Protein AF-A0A7K2ZJ86-F1 (afdb_monomer_lite)

Structure (mmCIF, N/CA/C/O backbone):
data_AF-A0A7K2ZJ86-F1
#
_entry.id   AF-A0A7K2ZJ86-F1
#
loop_
_atom_site.group_PDB
_atom_site.id
_atom_site.type_symbol
_atom_site.label_atom_id
_atom_site.label_alt_id
_atom_site.label_comp_id
_atom_site.label_asym_id
_atom_site.label_entity_id
_atom_site.label_seq_id
_atom_site.pdbx_PDB_ins_code
_atom_site.Cartn_x
_atom_site.Cartn_y
_atom_site.Cartn_z
_atom_site.occupancy
_atom_site.B_iso_or_equiv
_atom_site.auth_seq_id
_atom_site.auth_comp_id
_atom_site.auth_asym_id
_atom_site.auth_atom_id
_atom_site.pdbx_PDB_model_num
ATOM 1 N N . HIS A 1 1 ? -2.355 -12.022 11.497 1.00 86.50 1 HIS A N 1
ATOM 2 C CA . HIS A 1 1 ? -2.189 -12.034 12.968 1.00 86.50 1 HIS A CA 1
ATOM 3 C C . HIS A 1 1 ? -3.208 -11.087 13.605 1.00 86.50 1 HIS A C 1
ATOM 5 O O . HIS A 1 1 ? -3.376 -9.991 13.075 1.00 86.50 1 HIS A O 1
ATOM 11 N N . PRO A 1 2 ? -3.905 -11.462 14.695 1.00 89.25 2 PRO A N 1
ATOM 12 C CA . PRO A 1 2 ? -4.998 -10.666 15.268 1.00 89.25 2 PRO A CA 1
ATOM 13 C C . PRO A 1 2 ? -4.584 -9.248 15.687 1.00 89.25 2 PRO A C 1
ATOM 15 O O . PRO A 1 2 ? -5.350 -8.315 15.452 1.00 89.25 2 PRO A O 1
ATOM 18 N N . LEU A 1 3 ? -3.360 -9.066 16.196 1.00 93.75 3 LEU A N 1
ATOM 19 C CA . LEU A 1 3 ? -2.850 -7.763 16.655 1.00 93.75 3 LEU A CA 1
ATOM 20 C C . LEU A 1 3 ? -2.424 -6.797 15.532 1.00 93.75 3 LEU A C 1
ATOM 22 O O . LEU A 1 3 ? -2.152 -5.633 15.803 1.00 93.75 3 LEU A O 1
ATOM 26 N N . VAL A 1 4 ? -2.360 -7.238 14.271 1.00 94.94 4 VAL A N 1
ATOM 27 C CA . VAL A 1 4 ? -1.960 -6.357 13.157 1.00 94.94 4 VAL A CA 1
ATOM 28 C C . VAL A 1 4 ? -3.139 -5.472 12.775 1.00 94.94 4 VAL A C 1
ATOM 30 O O . VAL A 1 4 ? -4.115 -5.964 12.222 1.00 94.94 4 VAL A O 1
ATOM 33 N N . ARG A 1 5 ? -3.083 -4.173 13.072 1.00 93.06 5 ARG A N 1
ATOM 34 C CA . ARG A 1 5 ? -4.171 -3.228 12.756 1.00 93.06 5 ARG A CA 1
ATOM 35 C C . ARG A 1 5 ? -4.076 -2.662 11.339 1.00 93.06 5 ARG A C 1
ATOM 37 O O . ARG A 1 5 ? -5.103 -2.531 10.676 1.00 93.06 5 ARG A O 1
ATOM 44 N N . GLY A 1 6 ? -2.855 -2.441 10.857 1.00 96.88 6 GLY A N 1
ATOM 45 C CA . GLY A 1 6 ? -2.601 -1.981 9.501 1.00 96.88 6 GLY A CA 1
ATOM 46 C C . GLY A 1 6 ? -1.300 -2.522 8.911 1.00 96.88 6 GLY A C 1
ATOM 47 O O . GLY A 1 6 ? -0.461 -3.074 9.622 1.00 96.88 6 GLY A O 1
ATOM 48 N N . VAL A 1 7 ? -1.161 -2.379 7.595 1.00 98.06 7 VAL A N 1
ATOM 49 C CA . VAL A 1 7 ? -0.024 -2.830 6.789 1.00 98.06 7 VAL A CA 1
ATOM 50 C C . VAL A 1 7 ? 0.386 -1.703 5.849 1.00 98.06 7 VAL A C 1
ATOM 52 O O . VAL A 1 7 ? -0.451 -1.161 5.129 1.00 98.06 7 VAL A O 1
ATOM 55 N N . VAL A 1 8 ? 1.684 -1.402 5.813 1.00 98.62 8 VAL A N 1
ATOM 56 C CA . VAL A 1 8 ? 2.297 -0.588 4.757 1.00 98.62 8 VAL A CA 1
ATOM 57 C C . VAL A 1 8 ? 3.245 -1.481 3.966 1.00 98.62 8 VAL A C 1
ATOM 59 O O . VAL A 1 8 ? 4.241 -1.951 4.510 1.00 98.62 8 VAL A O 1
ATOM 62 N N . GLY A 1 9 ? 2.920 -1.750 2.702 1.00 98.25 9 GLY A N 1
ATOM 63 C CA . GLY A 1 9 ? 3.754 -2.559 1.807 1.00 98.25 9 GLY A CA 1
ATOM 64 C C . GLY A 1 9 ? 4.449 -1.688 0.768 1.00 98.25 9 GLY A C 1
ATOM 65 O O . GLY A 1 9 ? 3.802 -0.841 0.157 1.00 98.25 9 GLY A O 1
ATOM 66 N N . LEU A 1 10 ? 5.751 -1.884 0.554 1.00 98.50 10 LEU A N 1
ATOM 67 C CA . LEU A 1 10 ? 6.550 -1.096 -0.389 1.00 98.50 10 LEU A CA 1
ATOM 68 C C . LEU A 1 10 ? 7.019 -1.984 -1.539 1.00 98.50 10 LEU A C 1
ATOM 70 O O . LEU A 1 10 ? 7.649 -3.009 -1.295 1.00 98.50 10 LEU A O 1
ATOM 74 N N . ALA A 1 11 ? 6.676 -1.595 -2.768 1.00 97.88 11 ALA A N 1
ATOM 75 C CA . ALA A 1 11 ? 6.946 -2.342 -3.998 1.00 97.88 11 ALA A CA 1
ATOM 76 C C . ALA A 1 11 ? 6.661 -3.861 -3.888 1.00 97.88 11 ALA A C 1
ATOM 78 O O . ALA A 1 11 ? 7.484 -4.672 -4.332 1.00 97.88 11 ALA A O 1
ATOM 79 N N . PRO A 1 12 ? 5.529 -4.278 -3.275 1.00 97.88 12 PRO A N 1
ATOM 80 C CA . PRO A 1 12 ? 5.313 -5.676 -2.941 1.00 97.88 12 PRO A CA 1
ATOM 81 C C . PRO A 1 12 ? 5.233 -6.540 -4.201 1.00 97.88 12 PRO A C 1
ATOM 83 O O . PRO A 1 12 ? 4.743 -6.122 -5.251 1.00 97.88 12 PRO A O 1
ATOM 86 N N . TRP A 1 13 ? 5.686 -7.782 -4.083 1.00 97.69 13 TRP A N 1
ATOM 87 C CA . TRP A 1 13 ? 5.376 -8.802 -5.071 1.00 97.69 13 TRP A CA 1
ATOM 88 C C . TRP A 1 13 ? 3.972 -9.338 -4.783 1.00 97.69 13 TRP A C 1
ATOM 90 O O . TRP A 1 13 ? 3.709 -9.833 -3.690 1.00 97.69 13 TRP A O 1
ATOM 100 N N . CYS A 1 14 ? 3.055 -9.183 -5.738 1.00 96.75 14 CYS A N 1
ATOM 101 C CA . CYS A 1 14 ? 1.644 -9.543 -5.573 1.00 96.75 14 CYS A CA 1
ATOM 102 C C . CYS A 1 14 ? 1.170 -10.488 -6.687 1.00 96.75 14 CYS A C 1
ATOM 104 O O . CYS A 1 14 ? 0.425 -10.053 -7.567 1.00 96.75 14 CYS A O 1
ATOM 106 N N . PRO A 1 15 ? 1.600 -11.759 -6.700 1.00 93.19 15 PRO A N 1
ATOM 107 C CA . PRO A 1 15 ? 1.120 -12.743 -7.662 1.00 93.19 15 PRO A CA 1
ATOM 108 C C . PRO A 1 15 ? -0.416 -12.785 -7.779 1.00 93.19 15 PRO A C 1
ATOM 110 O O . PRO A 1 15 ? -1.136 -12.645 -6.779 1.00 93.19 15 PRO A O 1
ATOM 113 N N . PRO A 1 16 ? -0.962 -12.989 -8.992 1.00 91.69 16 PRO A N 1
ATOM 114 C CA . PRO A 1 16 ? -2.380 -13.278 -9.158 1.00 91.69 16 PRO A CA 1
ATOM 115 C C . PRO A 1 16 ? -2.785 -14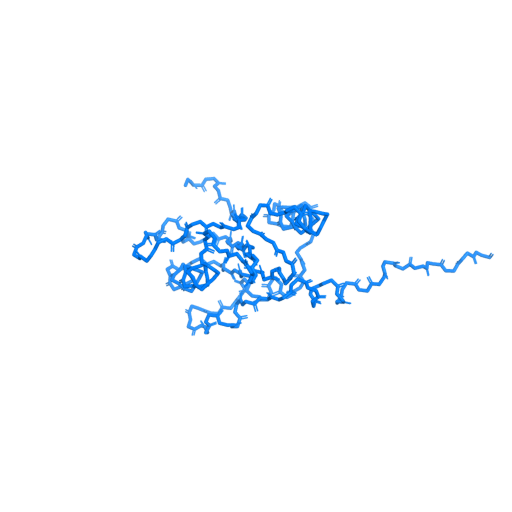.515 -8.349 1.00 91.69 16 PRO A C 1
ATOM 117 O O . PRO A 1 16 ? -2.076 -15.514 -8.337 1.00 91.69 16 PRO A O 1
ATOM 120 N N . GLY A 1 17 ? -3.946 -14.460 -7.695 1.00 90.62 17 GLY A N 1
ATOM 121 C CA . GLY A 1 17 ? -4.483 -15.588 -6.925 1.00 90.62 17 GLY A CA 1
ATOM 122 C C . GLY A 1 17 ? -4.043 -15.655 -5.462 1.00 90.62 17 GLY A C 1
ATOM 123 O O . GLY A 1 17 ? -4.734 -16.310 -4.685 1.00 90.62 17 GLY A O 1
ATOM 124 N N . ASP A 1 18 ? -3.001 -14.920 -5.052 1.00 93.88 18 ASP A N 1
ATOM 125 C CA . ASP A 1 18 ? -2.570 -14.899 -3.649 1.00 93.88 18 ASP A CA 1
ATOM 126 C C . ASP A 1 18 ? -3.731 -14.537 -2.713 1.00 93.88 18 ASP A C 1
ATOM 128 O O . ASP A 1 18 ? -4.488 -13.597 -3.013 1.00 93.88 18 ASP A O 1
ATOM 132 N N . PRO A 1 19 ? -3.897 -15.252 -1.585 1.00 96.12 19 PRO A N 1
ATOM 133 C CA . PRO A 1 19 ? -5.012 -15.031 -0.682 1.00 96.12 19 PRO A CA 1
ATOM 134 C C . PRO A 1 19 ? -4.963 -13.614 -0.112 1.00 96.12 19 PRO A C 1
ATOM 136 O O . PRO A 1 19 ? -3.899 -13.045 0.123 1.00 96.12 19 PRO A O 1
ATOM 139 N N . VAL A 1 20 ? -6.141 -13.034 0.106 1.00 97.56 20 VAL A N 1
ATOM 140 C CA . VAL A 1 20 ? -6.300 -11.684 0.679 1.00 97.56 20 VAL A CA 1
ATOM 141 C C . VAL A 1 20 ? -7.252 -11.659 1.870 1.00 97.56 20 VAL A C 1
ATOM 143 O O . VAL A 1 20 ? -7.385 -10.631 2.527 1.00 97.56 20 VAL A O 1
ATOM 146 N N . THR A 1 21 ? -7.916 -12.774 2.174 1.00 96.56 21 THR A N 1
ATOM 147 C CA . THR A 1 21 ? -8.913 -12.865 3.250 1.00 96.56 21 THR A CA 1
ATOM 148 C C . THR A 1 21 ? -8.301 -12.596 4.622 1.00 96.56 21 THR A C 1
ATOM 150 O O . THR A 1 21 ? -8.956 -12.027 5.489 1.00 96.56 21 THR A O 1
ATOM 153 N N . GLN A 1 22 ? -7.011 -12.886 4.807 1.00 95.75 22 GLN A N 1
ATOM 154 C CA . GLN A 1 22 ? -6.266 -12.536 6.017 1.00 95.75 22 GLN A CA 1
ATOM 155 C C . GLN A 1 22 ? -6.144 -11.019 6.259 1.00 95.75 22 GLN A C 1
ATOM 157 O O . GLN A 1 22 ? -5.802 -10.609 7.370 1.00 95.75 22 GLN A O 1
ATOM 162 N N . LEU A 1 23 ? -6.407 -10.188 5.242 1.00 97.44 23 LEU A N 1
ATOM 163 C CA . LEU A 1 23 ? -6.399 -8.724 5.326 1.00 97.44 23 LEU A CA 1
ATOM 164 C C . LEU A 1 23 ? -7.768 -8.141 5.715 1.00 97.44 23 LEU A C 1
ATOM 166 O O . LEU A 1 23 ? -7.874 -6.930 5.908 1.00 97.44 23 LEU A O 1
ATOM 170 N N . ALA A 1 24 ? -8.808 -8.969 5.852 1.00 97.44 24 ALA A N 1
ATOM 171 C CA . ALA A 1 24 ? -10.138 -8.509 6.232 1.00 97.44 24 ALA A CA 1
ATOM 172 C C . ALA A 1 24 ? -10.113 -7.720 7.557 1.00 97.44 24 ALA A C 1
ATOM 174 O O . ALA A 1 24 ? -9.460 -8.104 8.538 1.00 97.44 24 ALA A O 1
ATOM 175 N N . GLY A 1 25 ? -10.812 -6.582 7.567 1.00 97.25 25 GLY A N 1
ATOM 176 C CA . GLY A 1 25 ? -10.888 -5.654 8.694 1.00 97.25 25 GLY A CA 1
ATOM 177 C C . GLY A 1 25 ? -9.624 -4.826 8.948 1.00 97.25 25 GLY A C 1
ATOM 178 O O . GLY A 1 25 ? -9.583 -4.104 9.947 1.00 97.25 25 GLY A O 1
ATOM 179 N N . ARG A 1 26 ? -8.587 -4.931 8.100 1.00 98.25 26 ARG A N 1
ATOM 180 C CA . ARG A 1 26 ? -7.300 -4.229 8.270 1.00 98.25 26 ARG A CA 1
ATOM 181 C C . ARG A 1 26 ? -7.183 -3.046 7.326 1.00 98.25 26 ARG A C 1
ATOM 183 O O . ARG A 1 26 ? -7.787 -3.041 6.256 1.00 98.25 26 ARG A O 1
ATOM 190 N N . GLU A 1 27 ? -6.372 -2.073 7.716 1.00 98.56 27 GLU A N 1
ATOM 191 C CA . GLU A 1 27 ? -5.960 -0.979 6.836 1.00 98.56 27 GLU A CA 1
ATOM 192 C C . GLU A 1 27 ? -4.706 -1.370 6.069 1.00 98.56 27 GLU A C 1
ATOM 194 O O . GLU A 1 27 ? -3.695 -1.728 6.663 1.00 98.56 27 GLU A O 1
ATOM 199 N N . VAL A 1 28 ? -4.759 -1.326 4.745 1.00 98.69 28 VAL A N 1
ATOM 200 C CA . VAL A 1 28 ? -3.665 -1.774 3.885 1.00 98.69 28 VAL A CA 1
ATOM 201 C C . VAL A 1 28 ? -3.319 -0.663 2.912 1.00 98.69 28 VAL A C 1
ATOM 203 O O . VAL A 1 28 ? -4.087 -0.371 1.997 1.00 98.69 28 VAL A O 1
ATOM 206 N N . VAL A 1 29 ? -2.147 -0.059 3.090 1.00 98.81 29 VAL A N 1
ATOM 207 C CA . VAL A 1 29 ? -1.619 0.950 2.171 1.00 98.81 29 VAL A CA 1
ATOM 208 C C . VAL A 1 29 ? -0.424 0.369 1.429 1.00 98.81 29 VAL A C 1
ATOM 210 O O . VAL A 1 29 ? 0.606 0.074 2.033 1.00 98.81 29 VAL A O 1
ATOM 213 N N . LEU A 1 30 ? -0.546 0.191 0.117 1.00 98.81 30 LEU A N 1
ATOM 214 C CA . LEU A 1 30 ? 0.548 -0.305 -0.716 1.00 98.81 30 LEU A CA 1
ATOM 215 C C . LEU A 1 30 ? 1.141 0.838 -1.528 1.00 98.81 30 LEU A C 1
ATOM 217 O O . LEU A 1 30 ? 0.425 1.607 -2.161 1.00 98.81 30 LEU A O 1
ATOM 221 N N . VAL A 1 31 ? 2.458 0.960 -1.518 1.00 98.69 31 VAL A N 1
ATOM 222 C CA . VAL A 1 31 ? 3.174 2.019 -2.218 1.00 98.69 31 VAL A CA 1
ATOM 223 C C . VAL A 1 31 ? 4.010 1.382 -3.314 1.00 98.69 31 VAL A C 1
ATOM 225 O O . VAL A 1 31 ? 4.809 0.491 -3.041 1.00 98.69 31 VAL A O 1
ATOM 228 N N . HIS A 1 32 ? 3.851 1.834 -4.556 1.00 98.56 32 HIS A N 1
ATOM 229 C CA . HIS A 1 32 ? 4.543 1.234 -5.700 1.00 98.56 32 HIS A CA 1
ATOM 230 C C . HIS A 1 32 ? 5.074 2.294 -6.649 1.00 98.56 32 HIS A C 1
ATOM 232 O O . HIS A 1 32 ? 4.397 3.285 -6.924 1.00 98.56 32 HIS A O 1
ATOM 238 N N . SER A 1 33 ? 6.266 2.087 -7.212 1.00 97.62 33 SER A N 1
ATOM 239 C CA . SER A 1 33 ? 6.707 2.943 -8.311 1.00 97.62 33 SER A CA 1
ATOM 240 C C . SER A 1 33 ? 6.002 2.586 -9.617 1.00 97.62 33 SER A C 1
ATOM 242 O O . SER A 1 33 ? 5.932 1.422 -9.994 1.00 97.62 33 SER A O 1
ATOM 244 N N . SER A 1 34 ? 5.581 3.590 -10.389 1.00 94.62 34 SER A N 1
ATOM 245 C CA . SER A 1 34 ? 5.049 3.361 -11.741 1.00 94.62 34 SER A CA 1
ATOM 246 C C . SER A 1 34 ? 6.092 2.855 -12.747 1.00 94.62 34 SER A C 1
ATOM 248 O O . SER A 1 34 ? 5.728 2.471 -13.854 1.00 94.62 34 SER A O 1
ATOM 250 N N . ARG A 1 35 ? 7.385 2.880 -12.392 1.00 93.81 35 ARG A N 1
ATOM 251 C CA . ARG A 1 35 ? 8.498 2.393 -13.226 1.00 93.81 35 ARG A CA 1
ATOM 252 C C . ARG A 1 35 ? 9.186 1.164 -12.641 1.00 93.81 35 ARG A C 1
ATOM 254 O O . ARG A 1 35 ? 10.307 0.849 -13.038 1.00 93.81 35 ARG A O 1
ATOM 261 N N . ASP A 1 36 ? 8.554 0.517 -11.671 1.00 96.81 36 ASP A N 1
ATOM 262 C CA . ASP A 1 36 ? 9.036 -0.755 -11.167 1.00 96.81 36 ASP A CA 1
ATOM 263 C C . ASP A 1 36 ? 8.991 -1.808 -12.285 1.00 96.81 36 ASP A C 1
ATOM 265 O O . ASP A 1 36 ? 7.981 -1.956 -12.972 1.00 96.81 36 ASP A O 1
ATOM 269 N N . ARG A 1 37 ? 10.124 -2.479 -12.506 1.00 94.75 37 ARG A N 1
ATOM 270 C CA . ARG A 1 37 ? 10.287 -3.542 -13.507 1.00 94.75 37 ARG A CA 1
ATOM 271 C C . ARG A 1 37 ? 10.519 -4.914 -12.871 1.00 94.75 37 ARG A C 1
ATOM 273 O O . ARG A 1 37 ? 10.651 -5.886 -13.603 1.00 94.75 37 ARG A O 1
ATOM 280 N N . ILE A 1 38 ? 10.612 -4.979 -11.543 1.00 97.88 38 ILE A N 1
ATOM 281 C CA . ILE A 1 38 ? 10.824 -6.213 -10.782 1.00 97.88 38 ILE A CA 1
ATOM 282 C C . ILE A 1 38 ? 9.482 -6.734 -10.272 1.00 97.88 38 ILE A C 1
ATOM 284 O O . ILE A 1 38 ? 9.169 -7.907 -10.451 1.00 97.88 38 ILE A O 1
ATOM 288 N N . THR A 1 39 ? 8.657 -5.858 -9.694 1.00 97.75 39 THR A N 1
ATOM 289 C CA . THR A 1 39 ? 7.290 -6.186 -9.271 1.00 97.75 39 THR A CA 1
ATOM 290 C C . THR A 1 39 ? 6.280 -5.282 -9.974 1.00 97.75 39 THR A C 1
ATOM 292 O O . THR A 1 39 ? 6.545 -4.113 -10.254 1.00 97.75 39 THR A O 1
ATOM 295 N N . SER A 1 40 ? 5.109 -5.830 -10.311 1.00 97.00 40 SER A N 1
ATOM 296 C CA . SER A 1 40 ? 4.122 -5.119 -11.129 1.00 97.00 40 SER A CA 1
ATOM 297 C C . SER A 1 40 ? 3.256 -4.172 -10.284 1.00 97.00 40 SER A C 1
ATOM 299 O O . SER A 1 40 ? 2.539 -4.640 -9.395 1.00 97.00 40 SER A 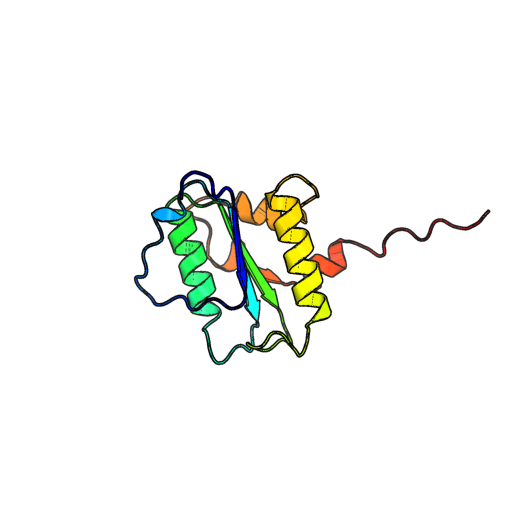O 1
ATOM 301 N N . PRO A 1 41 ? 3.209 -2.863 -10.603 1.00 97.12 41 PRO A N 1
ATOM 302 C CA . PRO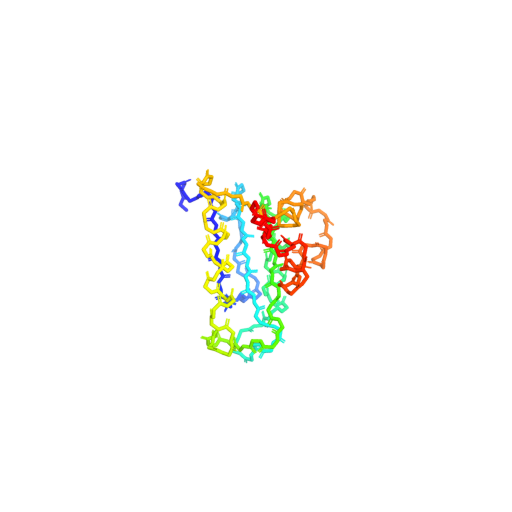 A 1 41 ? 2.281 -1.941 -9.952 1.00 97.12 41 PRO A CA 1
ATOM 303 C C . PRO A 1 41 ? 0.812 -2.273 -10.263 1.00 97.12 41 PRO A C 1
ATOM 305 O O . PRO A 1 41 ? -0.052 -2.068 -9.413 1.00 97.12 41 PRO A O 1
ATOM 308 N N . GLN A 1 42 ? 0.508 -2.835 -11.440 1.00 97.31 42 GLN A N 1
ATOM 309 C CA . GLN A 1 42 ? -0.847 -3.301 -11.766 1.00 97.31 42 GLN A CA 1
ATOM 310 C C . GLN A 1 42 ? -1.257 -4.496 -10.897 1.00 97.31 42 GLN A C 1
ATOM 312 O O . GLN A 1 42 ? -2.417 -4.605 -10.496 1.00 97.31 42 GLN A O 1
ATOM 317 N N . ALA A 1 43 ? -0.312 -5.378 -10.567 1.00 97.94 43 ALA A N 1
ATOM 318 C CA . ALA A 1 43 ? -0.562 -6.495 -9.665 1.00 97.94 43 ALA A CA 1
ATOM 319 C C . ALA A 1 43 ? -0.837 -6.011 -8.229 1.00 97.94 43 ALA A C 1
ATOM 321 O O . ALA A 1 43 ? -1.775 -6.488 -7.590 1.00 97.94 43 ALA A O 1
ATOM 322 N N . THR A 1 44 ? -0.111 -4.992 -7.764 1.00 98.38 44 THR A N 1
ATOM 323 C CA . THR A 1 44 ? -0.388 -4.303 -6.492 1.00 98.38 44 THR A CA 1
ATOM 324 C C . THR A 1 44 ? -1.788 -3.687 -6.472 1.00 98.38 44 THR A C 1
ATOM 326 O O . THR A 1 44 ? -2.539 -3.917 -5.524 1.00 98.38 44 THR A O 1
ATOM 329 N N . GLN A 1 45 ? -2.189 -2.981 -7.536 1.00 98.00 45 GLN A N 1
ATOM 330 C CA . GLN A 1 45 ? -3.544 -2.429 -7.674 1.00 98.00 45 GLN A CA 1
ATOM 331 C C . GLN A 1 45 ? -4.619 -3.532 -7.693 1.00 98.00 45 GLN A C 1
ATOM 333 O O . GLN A 1 45 ? -5.676 -3.415 -7.073 1.00 98.00 45 GLN A O 1
ATOM 338 N N . SER A 1 46 ? -4.343 -4.645 -8.370 1.00 97.94 46 SER A N 1
ATOM 339 C CA . SER A 1 46 ? -5.249 -5.795 -8.399 1.00 97.94 46 SER A CA 1
ATOM 340 C C . SER A 1 46 ? -5.400 -6.427 -7.012 1.00 97.94 46 SER A C 1
ATOM 342 O O . SER A 1 46 ? -6.503 -6.817 -6.621 1.00 97.94 46 SER A O 1
ATOM 344 N N . LEU A 1 47 ? -4.314 -6.517 -6.236 1.00 98.44 47 LEU A N 1
ATOM 345 C CA . LEU A 1 47 ? -4.352 -7.019 -4.865 1.00 98.44 47 LEU A CA 1
ATOM 346 C C . LEU A 1 47 ? -5.135 -6.084 -3.937 1.00 98.44 47 LEU A C 1
ATOM 348 O O . LEU A 1 47 ? -5.958 -6.583 -3.170 1.00 98.44 47 LEU A O 1
ATOM 352 N N . THR A 1 48 ? -4.958 -4.759 -4.019 1.00 98.31 48 THR A N 1
ATOM 353 C CA . THR A 1 48 ? -5.730 -3.814 -3.189 1.00 98.31 48 THR A CA 1
ATOM 354 C C . THR A 1 48 ? -7.226 -3.874 -3.491 1.00 98.31 48 THR A C 1
ATOM 356 O O . THR A 1 48 ? -8.026 -3.838 -2.554 1.00 98.31 48 THR A O 1
ATOM 359 N N . ALA A 1 49 ? -7.617 -4.044 -4.758 1.00 98.12 49 ALA A N 1
ATOM 360 C CA . ALA A 1 49 ? -9.015 -4.227 -5.147 1.00 98.12 49 ALA A CA 1
ATOM 361 C C . ALA A 1 49 ? -9.601 -5.552 -4.629 1.00 98.12 49 ALA A C 1
ATOM 363 O O . ALA A 1 49 ? -10.691 -5.576 -4.054 1.00 98.12 49 ALA A O 1
ATOM 364 N N . ARG A 1 50 ? -8.869 -6.668 -4.773 1.00 98.12 50 ARG A N 1
ATOM 365 C CA . ARG A 1 50 ? -9.286 -7.974 -4.223 1.00 98.12 50 ARG A CA 1
ATOM 366 C C . ARG A 1 50 ? -9.412 -7.931 -2.702 1.00 98.12 50 ARG A C 1
ATOM 368 O O . ARG A 1 50 ? -10.407 -8.411 -2.167 1.00 98.12 50 ARG A O 1
ATOM 375 N N . ALA A 1 51 ? -8.434 -7.347 -2.015 1.00 98.44 51 ALA A N 1
ATOM 376 C CA . ALA A 1 51 ? -8.446 -7.210 -0.563 1.00 98.44 51 ALA A CA 1
ATOM 377 C C . ALA A 1 51 ? -9.603 -6.324 -0.086 1.00 98.44 51 ALA A C 1
ATOM 379 O O . ALA A 1 51 ? -10.254 -6.667 0.898 1.00 98.44 51 ALA A O 1
ATOM 380 N N . ARG A 1 52 ? -9.925 -5.243 -0.813 1.00 98.56 52 ARG A N 1
ATOM 381 C CA . ARG A 1 52 ? -11.091 -4.406 -0.504 1.00 98.56 52 ARG A CA 1
ATOM 382 C C . ARG A 1 52 ? -12.393 -5.192 -0.583 1.00 98.56 52 ARG A C 1
ATOM 384 O O . ARG A 1 52 ? -13.179 -5.175 0.358 1.00 98.56 52 ARG A O 1
ATOM 391 N N . ARG A 1 53 ? -12.581 -5.955 -1.663 1.00 98.31 53 ARG A N 1
ATOM 392 C CA . ARG A 1 53 ? -13.733 -6.858 -1.814 1.00 98.31 53 ARG A CA 1
ATOM 393 C C . ARG A 1 53 ? -13.807 -7.919 -0.715 1.00 98.31 53 ARG A C 1
ATOM 395 O O . ARG A 1 53 ? -14.899 -8.315 -0.334 1.00 98.31 53 ARG A O 1
ATOM 402 N N . ALA A 1 54 ? -12.663 -8.338 -0.175 1.00 98.00 54 ALA A N 1
ATOM 403 C CA . ALA A 1 54 ? -12.577 -9.254 0.960 1.00 98.00 54 ALA A CA 1
ATOM 404 C C . ALA A 1 54 ? -12.741 -8.572 2.340 1.00 98.00 54 ALA A C 1
ATOM 406 O O . ALA A 1 54 ? -12.588 -9.235 3.363 1.00 98.00 54 ALA A O 1
ATOM 407 N N . GLY A 1 55 ? -13.046 -7.270 2.392 1.00 98.12 55 GLY A N 1
ATOM 408 C CA . GLY A 1 55 ? -13.335 -6.534 3.627 1.00 98.12 55 GLY A CA 1
ATOM 409 C C . GLY A 1 55 ? -12.153 -5.768 4.231 1.00 98.12 55 GLY A C 1
ATOM 410 O O . GLY A 1 55 ? -12.235 -5.341 5.384 1.00 98.12 55 GLY A O 1
ATOM 411 N N . ALA A 1 56 ? -11.042 -5.602 3.511 1.00 98.50 56 ALA A N 1
ATOM 412 C CA . ALA A 1 56 ? -9.964 -4.700 3.920 1.00 98.50 56 ALA A CA 1
ATOM 413 C C . ALA A 1 56 ? -10.290 -3.236 3.564 1.00 98.50 56 ALA A C 1
ATOM 415 O O . ALA A 1 56 ? -10.939 -2.956 2.557 1.00 98.50 56 ALA A O 1
ATOM 416 N N . ARG A 1 57 ? -9.772 -2.284 4.344 1.00 98.69 57 ARG A N 1
ATOM 417 C CA . ARG A 1 57 ? -9.717 -0.863 3.966 1.00 98.69 57 ARG A CA 1
ATOM 418 C C . ARG A 1 57 ? -8.414 -0.645 3.218 1.00 98.69 57 ARG A C 1
ATOM 420 O O . ARG A 1 57 ? -7.354 -0.805 3.817 1.00 98.69 57 ARG A O 1
ATOM 427 N N . THR A 1 58 ? -8.452 -0.353 1.920 1.00 98.81 58 THR A N 1
ATOM 428 C CA . THR A 1 58 ? -7.225 -0.338 1.104 1.00 98.81 58 THR A CA 1
ATOM 429 C C . THR A 1 58 ? -6.915 1.023 0.498 1.00 98.81 58 THR A C 1
ATOM 431 O O . THR A 1 58 ? -7.786 1.871 0.330 1.00 98.81 58 THR A O 1
ATOM 434 N N . CYS A 1 59 ? -5.648 1.257 0.191 1.00 98.56 59 CYS A N 1
ATOM 435 C CA . CYS A 1 59 ? -5.176 2.407 -0.566 1.00 98.56 59 CYS A CA 1
ATOM 436 C C . CYS A 1 59 ? -3.907 1.993 -1.311 1.00 98.56 59 CYS A C 1
ATOM 438 O O . CYS A 1 59 ? -3.081 1.249 -0.779 1.00 98.56 59 CYS A O 1
ATOM 440 N N . MET A 1 60 ? -3.744 2.460 -2.542 1.00 98.50 60 MET A N 1
ATOM 441 C CA . MET A 1 60 ? -2.481 2.379 -3.259 1.00 98.50 60 MET A CA 1
ATOM 442 C C . MET A 1 60 ? -1.922 3.784 -3.461 1.00 98.50 60 MET A C 1
ATOM 444 O O . MET A 1 60 ? -2.650 4.682 -3.864 1.00 98.50 60 MET A O 1
ATOM 448 N N . VAL A 1 61 ? -0.624 3.983 -3.240 1.00 98.62 61 VAL A N 1
ATOM 449 C CA . VAL A 1 61 ? 0.069 5.232 -3.573 1.00 98.62 61 VAL A CA 1
ATOM 450 C C . VAL A 1 61 ? 1.122 4.962 -4.640 1.00 98.62 61 VAL A C 1
ATOM 452 O O . VAL A 1 61 ? 2.056 4.186 -4.449 1.00 98.62 61 VAL A O 1
ATOM 455 N N . THR A 1 62 ? 0.989 5.637 -5.775 1.00 98.38 62 THR A N 1
ATOM 456 C CA . THR A 1 62 ? 1.931 5.568 -6.888 1.00 98.38 62 THR A CA 1
ATOM 457 C C . THR A 1 62 ? 3.062 6.571 -6.698 1.00 98.38 62 THR A C 1
ATOM 459 O O . THR A 1 62 ? 2.836 7.768 -6.512 1.00 98.38 62 THR A O 1
ATOM 462 N N . VAL A 1 63 ? 4.299 6.095 -6.819 1.00 97.44 63 VAL A N 1
ATOM 463 C CA . VAL A 1 63 ? 5.520 6.906 -6.787 1.00 97.44 63 VAL A CA 1
ATOM 464 C C . VAL A 1 63 ? 6.068 7.056 -8.205 1.00 97.44 63 VAL A C 1
ATOM 466 O O . VAL A 1 63 ? 6.838 6.220 -8.699 1.00 97.44 63 VAL A O 1
ATOM 469 N N . ARG A 1 64 ? 5.686 8.144 -8.882 1.00 94.88 64 ARG A N 1
ATOM 470 C CA . ARG A 1 64 ? 6.251 8.491 -10.194 1.00 94.88 64 ARG A CA 1
ATOM 471 C C . ARG A 1 64 ? 7.733 8.820 -10.074 1.00 94.88 64 ARG A C 1
ATOM 473 O O . ARG A 1 64 ? 8.191 9.315 -9.045 1.00 94.88 64 ARG A O 1
ATOM 480 N N . GLY A 1 65 ? 8.499 8.513 -11.118 1.00 90.00 65 GLY A N 1
ATOM 481 C CA . GLY A 1 65 ? 9.940 8.778 -11.140 1.00 90.00 65 GLY A CA 1
ATOM 482 C C . GLY A 1 65 ? 10.768 7.922 -10.168 1.00 90.00 65 GLY A C 1
ATOM 483 O O . GLY A 1 65 ? 11.979 8.109 -10.092 1.00 90.00 65 GLY A O 1
ATOM 484 N N . GLY A 1 66 ? 10.163 6.964 -9.460 1.00 89.38 66 GLY A N 1
ATOM 485 C CA . GLY A 1 66 ? 10.880 5.991 -8.633 1.00 89.38 66 GLY A CA 1
ATOM 486 C C . GLY A 1 66 ? 11.513 4.850 -9.437 1.00 89.38 66 GLY A C 1
ATOM 487 O O . GLY A 1 66 ? 11.548 4.882 -10.674 1.00 89.38 66 GLY A O 1
ATOM 488 N N . ASP A 1 67 ? 12.011 3.870 -8.690 1.00 90.81 67 ASP A N 1
ATOM 489 C CA . ASP A 1 67 ? 12.477 2.548 -9.106 1.00 90.81 67 ASP A CA 1
ATOM 490 C C . ASP A 1 67 ? 12.054 1.512 -8.044 1.00 90.81 67 ASP A C 1
ATOM 492 O O . ASP A 1 67 ? 11.525 1.887 -6.994 1.00 90.81 67 ASP A O 1
ATOM 496 N N . HIS A 1 68 ? 12.271 0.224 -8.327 1.00 95.19 68 HIS A N 1
ATOM 497 C CA . HIS A 1 68 ? 11.983 -0.866 -7.386 1.00 95.19 68 HIS A CA 1
ATOM 498 C C . HIS A 1 68 ? 12.793 -0.749 -6.090 1.00 95.19 68 HIS A C 1
ATOM 500 O O . HIS A 1 68 ? 12.265 -0.911 -4.997 1.00 95.19 68 HIS A O 1
ATOM 506 N N . ALA A 1 69 ? 14.084 -0.421 -6.219 1.00 94.88 69 ALA A N 1
ATOM 507 C CA . ALA A 1 69 ? 15.019 -0.332 -5.099 1.00 94.88 69 ALA A CA 1
ATOM 508 C C . ALA A 1 69 ? 14.727 0.845 -4.150 1.00 94.88 69 ALA A C 1
ATOM 510 O O . ALA A 1 69 ? 15.356 0.960 -3.103 1.00 94.88 69 ALA A O 1
ATOM 511 N N . MET A 1 70 ? 13.791 1.728 -4.514 1.00 95.50 70 MET A N 1
ATOM 512 C CA . MET A 1 70 ? 13.401 2.925 -3.769 1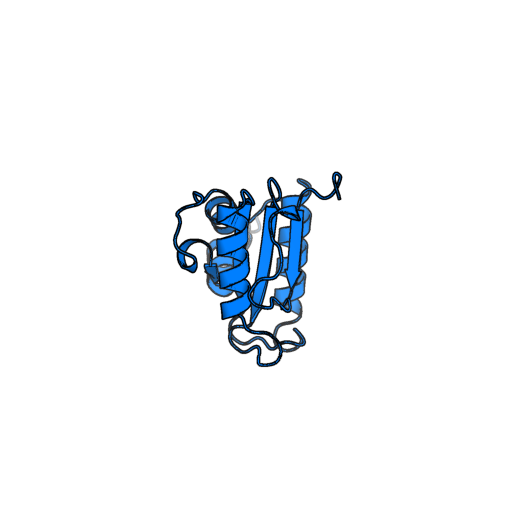.00 95.50 70 MET A CA 1
ATOM 513 C C . MET A 1 70 ? 14.524 3.964 -3.613 1.00 95.50 70 MET A C 1
ATOM 515 O O . MET A 1 70 ? 14.408 4.876 -2.795 1.00 95.50 70 MET A O 1
ATOM 519 N N . ILE A 1 71 ? 15.585 3.902 -4.424 1.00 94.94 71 ILE A N 1
ATOM 520 C CA . ILE A 1 71 ? 16.777 4.754 -4.272 1.00 94.94 71 ILE A CA 1
ATOM 521 C C . ILE A 1 71 ? 16.567 6.115 -4.939 1.00 94.94 71 ILE A C 1
ATOM 523 O O . ILE A 1 71 ? 16.769 7.151 -4.302 1.00 94.94 71 ILE A O 1
ATOM 527 N N . ARG A 1 72 ? 16.078 6.153 -6.190 1.00 93.00 72 ARG A N 1
ATOM 528 C CA . ARG A 1 72 ? 15.899 7.413 -6.953 1.00 93.00 72 ARG A CA 1
ATOM 529 C C . ARG A 1 72 ? 15.005 8.453 -6.271 1.00 93.00 72 ARG A C 1
ATOM 531 O O . ARG A 1 72 ? 15.078 9.632 -6.600 1.00 93.00 72 ARG A O 1
ATOM 538 N N . ARG A 1 73 ? 14.149 8.030 -5.338 1.00 94.06 73 ARG A N 1
ATOM 539 C CA . ARG A 1 73 ? 13.273 8.904 -4.542 1.00 94.06 73 ARG A CA 1
ATOM 540 C C . ARG A 1 73 ? 13.314 8.569 -3.051 1.00 94.06 73 ARG A C 1
ATOM 542 O O . ARG A 1 73 ? 12.307 8.758 -2.369 1.00 94.06 73 ARG A O 1
ATOM 549 N N . ALA A 1 74 ? 14.446 8.082 -2.540 1.00 96.00 74 ALA A N 1
ATOM 550 C CA . ALA A 1 74 ? 14.555 7.571 -1.172 1.00 96.00 74 ALA A CA 1
ATOM 551 C C . ALA A 1 74 ? 13.944 8.500 -0.104 1.00 96.00 74 ALA A C 1
ATOM 553 O O . ALA A 1 74 ? 13.111 8.016 0.665 1.00 96.00 74 ALA A O 1
ATOM 554 N N . PRO A 1 75 ? 14.201 9.827 -0.078 1.00 95.94 75 PRO A N 1
ATOM 555 C CA . PRO A 1 75 ? 13.584 10.696 0.927 1.00 95.94 75 PRO A CA 1
ATOM 556 C C . PRO A 1 75 ? 12.051 10.717 0.871 1.00 95.94 75 PRO A C 1
ATOM 558 O O . PRO A 1 75 ? 11.394 10.847 1.901 1.00 95.94 75 PRO A O 1
ATOM 561 N N . ALA A 1 76 ? 11.467 10.596 -0.324 1.00 95.19 76 ALA A N 1
ATOM 562 C CA . ALA A 1 76 ? 10.021 10.603 -0.505 1.00 95.19 76 ALA A CA 1
ATOM 563 C C . ALA A 1 76 ? 9.390 9.289 -0.021 1.00 95.19 76 ALA A C 1
ATOM 565 O O . ALA A 1 76 ? 8.374 9.336 0.669 1.00 95.19 76 ALA A O 1
ATOM 566 N N . TRP A 1 77 ? 10.027 8.150 -0.316 1.00 96.38 77 TRP A N 1
ATOM 567 C CA . TRP A 1 77 ? 9.631 6.841 0.209 1.00 96.38 77 TRP A CA 1
ATOM 568 C C . TRP A 1 77 ? 9.646 6.827 1.734 1.00 96.38 77 TRP A C 1
ATOM 570 O O . TRP A 1 77 ? 8.621 6.548 2.344 1.00 96.38 77 TRP A O 1
ATOM 580 N N . HIS A 1 78 ? 10.761 7.224 2.352 1.00 97.00 78 HIS A N 1
ATOM 581 C CA . HIS A 1 78 ? 10.891 7.231 3.810 1.00 97.00 78 HIS A CA 1
ATOM 582 C C . HIS A 1 78 ? 9.841 8.133 4.466 1.00 97.00 78 HIS A C 1
ATOM 584 O O . HIS A 1 78 ? 9.115 7.688 5.348 1.00 97.00 78 HIS A O 1
ATOM 590 N N . ARG A 1 79 ? 9.690 9.381 3.996 1.00 96.81 79 ARG A N 1
ATOM 591 C CA . ARG A 1 79 ? 8.704 10.318 4.563 1.00 96.81 79 ARG A CA 1
ATOM 592 C C . ARG A 1 79 ? 7.267 9.818 4.429 1.00 96.81 79 ARG A C 1
ATOM 594 O O . ARG A 1 79 ? 6.482 9.985 5.366 1.00 96.81 79 ARG A O 1
ATOM 601 N N . LEU A 1 80 ? 6.914 9.241 3.278 1.00 97.31 80 LEU A N 1
ATOM 602 C CA . LEU A 1 80 ? 5.586 8.674 3.067 1.00 97.31 80 LEU A CA 1
ATOM 603 C C . LEU A 1 80 ? 5.363 7.485 4.003 1.00 97.31 80 LEU A C 1
ATOM 605 O O . LEU A 1 80 ? 4.373 7.482 4.723 1.00 97.31 80 LEU A O 1
ATOM 609 N N . THR A 1 81 ? 6.291 6.528 4.047 1.00 98.00 81 THR A N 1
ATOM 610 C CA . THR A 1 81 ? 6.186 5.350 4.915 1.00 98.00 81 THR A CA 1
ATOM 611 C C . THR A 1 81 ? 6.046 5.749 6.378 1.00 98.00 81 THR A C 1
ATOM 613 O O . THR A 1 81 ? 5.122 5.280 7.034 1.00 98.00 81 THR A O 1
ATOM 616 N N . THR A 1 82 ? 6.875 6.672 6.878 1.00 97.94 82 THR A N 1
ATOM 617 C CA . THR A 1 82 ? 6.752 7.184 8.250 1.00 97.94 82 THR A CA 1
ATOM 618 C C . THR A 1 82 ? 5.379 7.804 8.491 1.00 97.94 82 THR A C 1
ATOM 620 O O . THR A 1 82 ? 4.736 7.457 9.472 1.00 97.94 82 THR A O 1
ATOM 623 N N . THR A 1 83 ? 4.903 8.666 7.583 1.00 98.00 83 THR A N 1
ATOM 624 C CA . THR A 1 83 ? 3.570 9.290 7.689 1.00 98.00 83 THR A CA 1
ATOM 625 C C . THR A 1 83 ? 2.456 8.242 7.755 1.00 98.00 83 THR A C 1
ATOM 627 O O . THR A 1 83 ? 1.541 8.358 8.564 1.00 98.00 83 THR A O 1
ATOM 630 N N . LEU A 1 84 ? 2.508 7.236 6.881 1.00 98.31 84 LEU A N 1
ATOM 631 C CA . LEU A 1 84 ? 1.487 6.196 6.810 1.00 98.31 84 LEU A CA 1
ATOM 632 C C . LEU A 1 84 ? 1.502 5.330 8.068 1.00 98.31 84 LEU A C 1
ATOM 634 O O . LEU A 1 84 ? 0.452 5.086 8.649 1.00 98.31 84 LEU A O 1
ATOM 638 N N . VAL A 1 85 ? 2.682 4.900 8.516 1.00 98.12 85 VAL A N 1
ATOM 639 C CA . VAL A 1 85 ? 2.821 4.060 9.710 1.00 98.12 85 VAL A CA 1
ATOM 640 C C . VAL A 1 85 ? 2.343 4.801 10.958 1.00 98.12 85 VAL A C 1
ATOM 642 O O . VAL A 1 85 ? 1.537 4.250 11.700 1.00 98.12 85 VAL A O 1
ATOM 645 N N . THR A 1 86 ? 2.770 6.046 11.187 1.00 97.88 86 THR A N 1
ATOM 646 C CA . THR A 1 86 ? 2.318 6.806 12.367 1.00 97.88 86 THR A CA 1
ATOM 647 C C . THR A 1 86 ? 0.825 7.121 12.307 1.00 97.88 86 THR A C 1
ATOM 649 O O . THR A 1 86 ? 0.140 7.017 13.323 1.00 97.88 86 THR A O 1
ATOM 652 N N . GLY A 1 87 ? 0.291 7.425 11.120 1.00 97.50 87 GLY A N 1
ATOM 653 C CA . GLY A 1 87 ? -1.142 7.623 10.912 1.00 97.50 87 GLY A CA 1
ATOM 654 C C . GLY A 1 87 ? -1.975 6.374 11.218 1.00 97.50 87 GLY A C 1
ATOM 655 O O . GLY A 1 87 ? -2.951 6.458 11.956 1.00 97.50 87 GLY A O 1
ATOM 656 N N . LEU A 1 88 ? -1.562 5.203 10.726 1.00 96.75 88 LEU A N 1
ATOM 657 C CA . LEU A 1 88 ? -2.238 3.924 10.999 1.00 96.75 88 LEU A CA 1
ATOM 658 C C . LEU A 1 88 ? -2.123 3.479 12.466 1.00 96.75 88 LEU A C 1
ATOM 660 O O . LEU A 1 88 ? -2.977 2.747 12.961 1.00 96.75 88 LEU A O 1
ATOM 664 N N . LEU A 1 89 ? -1.072 3.908 13.169 1.00 96.06 89 LEU A N 1
ATOM 665 C CA . LEU A 1 89 ? -0.907 3.677 14.606 1.00 96.06 89 LEU A CA 1
ATOM 666 C C . LEU A 1 89 ? -1.684 4.683 15.473 1.00 96.06 89 LEU A C 1
ATOM 668 O O . LEU A 1 89 ? -1.715 4.522 16.690 1.00 96.06 89 LEU A O 1
ATOM 672 N N . GLY A 1 90 ? -2.289 5.717 14.879 1.00 95.75 90 GLY A N 1
ATOM 673 C CA . GLY A 1 90 ? -2.981 6.782 15.610 1.00 95.75 90 GLY A CA 1
ATOM 674 C C . GLY A 1 90 ? -2.050 7.746 16.355 1.00 95.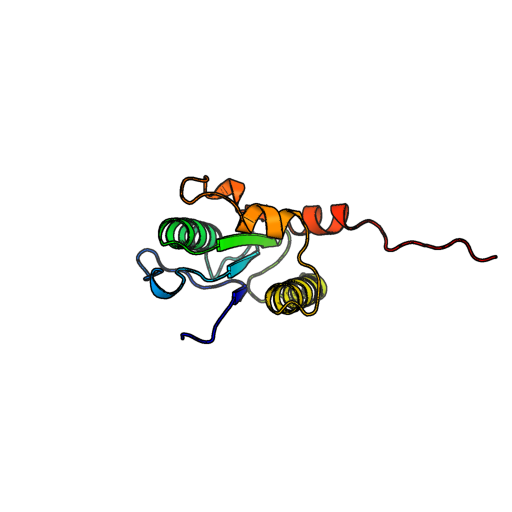75 90 GLY A C 1
ATOM 675 O O . GLY A 1 90 ? -2.518 8.541 17.164 1.00 95.75 90 GLY A O 1
ATOM 676 N N . THR A 1 91 ? -0.739 7.697 16.097 1.00 96.88 91 THR A N 1
ATOM 677 C CA . THR A 1 91 ? 0.260 8.608 16.688 1.00 96.88 91 THR A CA 1
ATOM 678 C C . THR A 1 91 ? 0.559 9.818 15.799 1.00 96.88 91 THR A C 1
ATOM 680 O O . THR A 1 91 ? 1.294 10.721 16.194 1.00 96.88 91 THR A O 1
ATOM 683 N N . GLY A 1 92 ? -0.020 9.854 14.599 1.00 94.94 92 GLY A N 1
ATOM 684 C CA . GLY A 1 92 ? -0.014 10.987 13.681 1.00 94.94 92 GLY A CA 1
ATOM 685 C C . GLY A 1 92 ? -1.292 11.021 12.843 1.00 94.94 92 GLY A C 1
ATOM 686 O O . GLY A 1 92 ? -2.216 10.244 13.072 1.00 94.94 92 GLY A O 1
ATOM 687 N N . SER A 1 93 ? -1.345 11.910 11.849 1.00 93.94 93 SER A N 1
ATOM 688 C CA . SER A 1 93 ? -2.469 11.994 10.911 1.00 93.94 93 SER A CA 1
ATOM 689 C C . SER A 1 93 ? -2.137 11.371 9.556 1.00 93.94 93 SER A C 1
ATOM 691 O O . SER A 1 93 ? -1.060 11.583 8.983 1.00 93.94 93 SER A O 1
ATOM 693 N N . LEU A 1 94 ? -3.101 10.628 9.008 1.00 96.00 94 LEU A N 1
ATOM 694 C CA . LEU A 1 94 ? -3.070 10.229 7.606 1.00 96.00 94 LEU A CA 1
ATOM 695 C C . LEU A 1 94 ? -3.404 11.432 6.710 1.00 96.00 94 LEU A C 1
ATOM 697 O O . LEU A 1 94 ? -4.234 12.262 7.088 1.00 96.00 94 LEU A O 1
ATOM 701 N N . PRO A 1 95 ? -2.788 11.546 5.518 1.00 96.38 95 PRO A N 1
ATOM 702 C CA . PRO A 1 95 ? -3.250 12.490 4.508 1.00 96.38 95 PRO A CA 1
ATOM 703 C C . PRO A 1 95 ? -4.731 12.246 4.200 1.00 96.38 95 PRO A C 1
ATOM 705 O O . PRO A 1 95 ? -5.123 11.095 4.018 1.00 96.38 95 PRO A O 1
ATOM 708 N N . GLU A 1 96 ? -5.530 13.309 4.091 1.00 96.06 96 GLU A N 1
ATOM 709 C CA . GLU A 1 96 ? -6.975 13.200 3.830 1.00 96.06 96 GLU A CA 1
ATOM 710 C C . GLU A 1 96 ? -7.305 12.287 2.635 1.00 96.06 96 GLU A C 1
ATOM 712 O O . GLU A 1 96 ? -8.116 11.380 2.822 1.00 96.06 96 GLU A O 1
ATOM 717 N N . PRO A 1 97 ? -6.606 12.353 1.483 1.00 97.69 97 PRO A N 1
ATOM 718 C CA . PRO A 1 97 ? -6.944 11.473 0.367 1.00 97.69 97 PRO A CA 1
ATOM 719 C C . PRO A 1 97 ? -6.666 9.998 0.661 1.00 97.69 97 PRO A C 1
ATOM 721 O O . PRO A 1 97 ? -7.316 9.121 0.098 1.00 97.69 97 PRO A O 1
ATOM 724 N N . VAL A 1 98 ? -5.703 9.703 1.545 1.00 98.12 98 VAL A N 1
ATOM 725 C CA . VAL A 1 98 ? -5.442 8.332 2.003 1.00 98.12 98 VAL A CA 1
ATOM 726 C C . VAL A 1 98 ? -6.593 7.858 2.882 1.00 98.12 98 VAL A C 1
ATOM 728 O O . VAL A 1 98 ? -7.080 6.750 2.673 1.00 98.12 98 VAL A O 1
ATOM 731 N N . THR A 1 99 ? -7.064 8.690 3.813 1.00 98.06 99 THR A N 1
ATOM 732 C CA . THR A 1 99 ? -8.244 8.395 4.639 1.00 98.06 99 THR A CA 1
ATOM 733 C C . THR A 1 99 ? -9.479 8.152 3.770 1.00 98.06 99 THR A C 1
ATOM 735 O O . THR A 1 99 ? -10.165 7.146 3.945 1.00 98.06 99 THR A O 1
ATOM 738 N N . THR A 1 100 ? -9.712 9.008 2.777 1.00 98.25 100 THR A N 1
ATOM 739 C CA . THR A 1 100 ? -10.825 8.884 1.829 1.00 98.25 100 THR A CA 1
ATOM 740 C C . THR A 1 100 ? -10.724 7.594 1.009 1.00 98.25 100 THR A C 1
ATOM 742 O O . THR A 1 100 ? -11.692 6.837 0.939 1.00 98.25 100 THR A O 1
ATOM 745 N N . ALA A 1 101 ? -9.540 7.248 0.487 1.00 98.44 101 ALA A N 1
ATOM 746 C CA . ALA A 1 101 ? -9.325 5.986 -0.229 1.00 98.44 101 ALA A CA 1
ATOM 747 C C . ALA A 1 101 ? -9.557 4.743 0.657 1.00 98.44 101 ALA A C 1
ATOM 749 O O . ALA A 1 101 ? -10.136 3.747 0.209 1.00 98.44 101 ALA A O 1
ATOM 750 N N . LEU A 1 102 ? -9.147 4.796 1.929 1.00 98.62 102 LEU A N 1
ATOM 751 C CA . LEU A 1 102 ? -9.397 3.728 2.904 1.00 98.62 102 LEU A CA 1
ATOM 752 C C . LEU A 1 102 ? -10.897 3.554 3.206 1.00 98.62 102 LEU A C 1
ATOM 754 O O . LEU A 1 102 ? -11.313 2.442 3.530 1.00 98.62 102 LEU A O 1
ATOM 758 N N . GLY A 1 103 ? -11.698 4.613 3.059 1.00 98.38 103 GLY A N 1
ATOM 759 C CA . GLY A 1 103 ? -13.152 4.607 3.244 1.00 98.38 103 GLY A CA 1
ATOM 760 C C . GLY A 1 103 ? -13.975 4.177 2.022 1.00 98.38 103 GLY A C 1
ATOM 761 O O . GLY A 1 103 ? -15.186 4.013 2.152 1.00 98.38 103 GLY A O 1
ATOM 762 N N . LEU A 1 104 ? -13.357 3.979 0.850 1.00 98.69 104 LEU A N 1
ATOM 763 C CA . LEU A 1 104 ? -14.081 3.591 -0.367 1.00 98.69 104 LEU A CA 1
ATOM 764 C C . LEU A 1 104 ? -14.797 2.233 -0.218 1.00 98.69 104 LEU A C 1
ATOM 766 O O . LEU A 1 104 ? -14.221 1.301 0.366 1.00 98.69 104 LEU A O 1
ATOM 770 N N . PRO A 1 105 ? -16.007 2.085 -0.800 1.00 98.38 105 PRO A N 1
ATOM 771 C CA . PRO A 1 105 ? -16.809 0.873 -0.680 1.00 98.38 105 PRO A CA 1
ATOM 772 C C . PRO A 1 105 ? -16.156 -0.330 -1.383 1.00 98.38 105 PRO A C 1
ATOM 774 O O . PRO A 1 105 ? -15.342 -0.149 -2.289 1.00 98.38 105 PRO A O 1
ATOM 777 N N . PRO A 1 106 ? -16.541 -1.578 -1.042 1.00 98.06 106 PRO A N 1
ATOM 778 C CA . PRO A 1 106 ? -16.013 -2.790 -1.679 1.00 98.06 106 PRO A CA 1
ATOM 779 C C . PRO A 1 106 ? -16.141 -2.840 -3.207 1.00 98.06 106 PRO A C 1
ATOM 781 O O . PRO A 1 106 ? -15.372 -3.547 -3.853 1.00 98.06 106 PRO A O 1
ATOM 784 N N . THR A 1 107 ? -17.103 -2.109 -3.769 1.00 97.62 107 THR A N 1
ATOM 785 C CA . THR A 1 107 ? -17.393 -2.029 -5.207 1.00 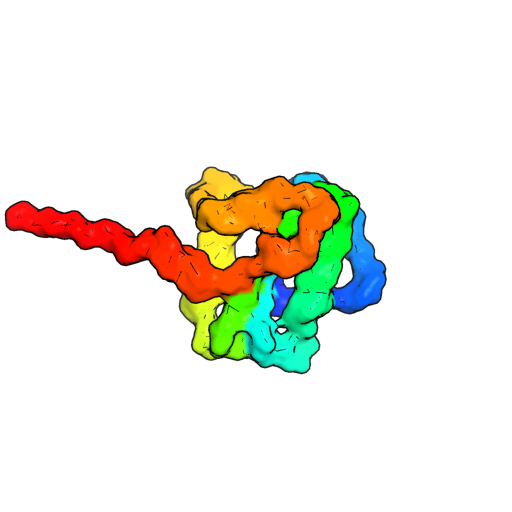97.62 107 THR A CA 1
ATOM 786 C C . THR A 1 107 ? -16.619 -0.933 -5.936 1.00 97.62 107 THR A C 1
ATOM 788 O O . THR A 1 107 ? -16.778 -0.821 -7.144 1.00 97.62 107 THR A O 1
ATOM 791 N N . ALA A 1 108 ? -15.830 -0.114 -5.232 1.00 97.88 108 ALA A N 1
ATOM 792 C CA . ALA A 1 108 ? -15.060 0.958 -5.856 1.00 97.88 108 ALA A CA 1
ATOM 793 C C . ALA A 1 108 ? -14.052 0.402 -6.868 1.00 97.88 108 ALA A C 1
ATOM 795 O O . ALA A 1 108 ? -13.398 -0.622 -6.621 1.00 97.88 108 ALA A O 1
ATOM 796 N N . GLU A 1 109 ? -13.893 1.113 -7.979 1.00 97.50 109 GLU A N 1
ATOM 797 C CA . GLU A 1 109 ? -12.956 0.747 -9.025 1.00 97.50 109 GLU A CA 1
ATOM 798 C C . GLU A 1 109 ? -11.511 0.823 -8.503 1.00 97.50 109 GLU A C 1
ATOM 800 O O . GLU A 1 109 ? -11.167 1.701 -7.699 1.00 97.50 109 GLU A O 1
ATOM 805 N N . PRO A 1 110 ? -10.602 -0.056 -8.966 1.00 96.31 110 PRO A N 1
ATOM 806 C CA . PRO A 1 110 ? -9.225 -0.083 -8.471 1.00 96.31 110 PRO A CA 1
ATOM 807 C C . PRO A 1 110 ? -8.494 1.263 -8.605 1.00 96.31 110 PRO A C 1
ATOM 809 O O . PRO A 1 110 ? -7.645 1.612 -7.777 1.00 96.31 110 PRO A O 1
ATOM 812 N N . THR A 1 111 ? -8.832 2.041 -9.634 1.00 97.38 111 THR A N 1
ATOM 813 C CA . THR A 1 111 ? -8.266 3.369 -9.888 1.00 97.38 111 THR A CA 1
ATOM 814 C C . THR A 1 111 ? -8.698 4.415 -8.866 1.00 97.38 111 THR A C 1
ATOM 816 O O . THR A 1 111 ? -7.903 5.301 -8.568 1.00 97.38 111 THR A O 1
ATOM 819 N N . GLU A 1 112 ? -9.896 4.311 -8.283 1.00 97.25 112 GLU A N 1
ATOM 820 C CA . GLU A 1 112 ? -10.391 5.263 -7.274 1.00 97.25 112 GLU A CA 1
ATOM 821 C C . GLU A 1 112 ? -9.591 5.166 -5.969 1.00 97.25 112 GLU A C 1
ATOM 823 O O . GLU A 1 112 ? -9.301 6.169 -5.324 1.00 97.25 112 GLU A O 1
ATOM 828 N N . GLY A 1 113 ? -9.156 3.954 -5.610 1.00 97.12 113 GLY A N 1
ATOM 829 C CA . GLY A 1 113 ? -8.283 3.713 -4.460 1.00 97.12 113 GLY A CA 1
ATOM 830 C C . GLY A 1 113 ? -6.794 3.950 -4.729 1.00 97.12 113 GLY A C 1
ATOM 831 O O . GLY A 1 113 ? -5.979 3.600 -3.873 1.00 97.12 113 GLY A O 1
ATOM 832 N N . THR A 1 114 ? -6.421 4.475 -5.903 1.00 98.38 114 THR A N 1
ATOM 833 C CA . THR A 1 114 ? -5.025 4.659 -6.324 1.00 98.38 114 THR A CA 1
ATOM 834 C C . THR A 1 114 ? -4.664 6.140 -6.416 1.00 98.38 114 THR A C 1
ATOM 836 O O . THR A 1 114 ? -5.142 6.876 -7.273 1.00 98.38 114 THR A O 1
ATOM 839 N N . LEU A 1 115 ? -3.754 6.569 -5.550 1.00 98.19 115 LEU A N 1
ATOM 840 C CA . LEU A 1 115 ? -3.325 7.953 -5.385 1.00 98.19 115 LEU A CA 1
ATOM 841 C C . LEU A 1 115 ? -1.954 8.187 -6.023 1.00 98.19 115 LEU A C 1
ATOM 843 O O . LEU A 1 115 ? -1.182 7.257 -6.252 1.00 98.19 115 LEU A O 1
ATOM 847 N N . ASP A 1 116 ? -1.622 9.451 -6.268 1.00 97.31 116 ASP A N 1
ATOM 848 C CA . ASP A 1 116 ? -0.310 9.877 -6.754 1.00 97.31 116 ASP A CA 1
ATOM 849 C C . ASP A 1 116 ? 0.444 10.624 -5.648 1.00 97.31 116 ASP A C 1
ATOM 851 O O . ASP A 1 116 ? -0.080 11.586 -5.080 1.00 97.31 116 ASP A O 1
ATOM 855 N N . LEU A 1 117 ? 1.673 10.197 -5.339 1.00 96.25 117 LEU A N 1
ATOM 856 C CA . LEU A 1 117 ? 2.465 10.784 -4.255 1.00 96.25 117 LEU A CA 1
ATOM 857 C C . LEU A 1 117 ? 2.681 12.292 -4.424 1.00 96.25 117 LEU A C 1
ATOM 859 O O . LEU A 1 117 ? 2.663 13.031 -3.441 1.00 96.25 117 LEU A O 1
ATOM 863 N N . ASP A 1 118 ? 2.906 12.767 -5.644 1.00 93.81 118 ASP A N 1
ATOM 864 C CA . ASP A 1 118 ? 3.229 14.173 -5.863 1.00 93.81 118 ASP A CA 1
ATOM 865 C C . ASP A 1 118 ? 1.981 15.050 -5.681 1.00 93.81 118 ASP A C 1
ATOM 867 O O . ASP A 1 118 ? 2.075 16.146 -5.123 1.00 93.81 118 ASP A O 1
ATOM 871 N N . ARG A 1 119 ? 0.790 14.514 -5.985 1.00 91.06 119 ARG A N 1
ATOM 872 C CA . ARG A 1 119 ? -0.492 15.151 -5.632 1.00 91.06 119 ARG A CA 1
ATOM 873 C C . ARG A 1 119 ? -0.738 15.181 -4.122 1.00 91.06 119 ARG A C 1
ATOM 875 O O . ARG A 1 119 ? -1.123 16.226 -3.603 1.00 91.06 119 ARG A O 1
ATOM 882 N N . LEU A 1 120 ? -0.448 14.087 -3.407 1.00 90.25 120 LEU A N 1
ATOM 883 C CA . LEU A 1 120 ? -0.560 14.042 -1.938 1.00 90.25 120 LEU A CA 1
ATOM 884 C C . LEU A 1 120 ? 0.321 15.096 -1.258 1.00 90.25 120 LEU A C 1
ATOM 886 O O . LEU A 1 120 ? -0.046 15.665 -0.232 1.00 90.25 120 LEU A O 1
ATOM 890 N N . ARG A 1 121 ? 1.507 15.351 -1.819 1.00 83.94 121 ARG A N 1
ATOM 891 C CA . ARG A 1 121 ? 2.446 16.344 -1.284 1.00 83.94 121 ARG A CA 1
ATOM 892 C C . ARG A 1 121 ? 2.018 17.773 -1.593 1.00 83.94 121 ARG A C 1
ATOM 894 O O . ARG A 1 121 ? 2.177 18.624 -0.726 1.00 83.94 121 ARG A O 1
ATOM 901 N N . ALA A 1 122 ? 1.469 18.029 -2.779 1.00 79.06 122 ALA A N 1
ATOM 902 C CA . ALA A 1 122 ? 0.986 19.356 -3.158 1.00 79.06 122 ALA A CA 1
ATOM 903 C C . ALA A 1 122 ? -0.169 19.836 -2.258 1.00 79.06 122 ALA A C 1
ATOM 905 O O . ALA A 1 122 ? -0.217 21.004 -1.886 1.00 79.06 122 ALA A O 1
ATOM 906 N N . GLN A 1 123 ? -1.053 18.926 -1.840 1.00 69.06 123 GLN A N 1
ATOM 907 C CA . GLN A 1 123 ? -2.194 19.241 -0.971 1.00 69.06 123 GLN A CA 1
ATOM 908 C C . GLN A 1 123 ? -1.815 19.533 0.486 1.00 69.06 123 GLN A C 1
ATOM 910 O O . GLN A 1 123 ? -2.619 20.091 1.225 1.00 69.06 123 GLN A O 1
ATOM 915 N N . ARG A 1 124 ? -0.593 19.187 0.916 1.00 64.81 124 ARG A N 1
ATOM 916 C CA . ARG A 1 124 ? -0.116 19.502 2.270 1.00 64.81 124 ARG A CA 1
ATOM 917 C C . ARG A 1 124 ? 0.296 20.968 2.457 1.00 64.81 124 ARG A C 1
ATOM 919 O O . ARG A 1 124 ? 0.516 21.354 3.600 1.00 64.81 124 ARG A O 1
ATOM 926 N N . GLY A 1 125 ? 0.377 21.764 1.383 1.00 51.59 125 GLY A N 1
ATOM 927 C CA . GLY A 1 125 ? 0.893 23.138 1.416 1.00 51.59 125 GLY A CA 1
ATOM 928 C C . GLY A 1 125 ? 2.347 23.219 1.924 1.00 51.59 125 GLY A C 1
ATOM 929 O O . GLY A 1 125 ? 2.878 22.258 2.489 1.00 51.59 125 GLY A O 1
ATOM 930 N N . PRO A 1 126 ? 3.060 24.339 1.727 1.00 48.28 126 PRO A N 1
ATOM 931 C CA . PRO A 1 126 ? 4.238 24.598 2.540 1.00 48.28 126 PRO A CA 1
ATOM 932 C C . PRO A 1 126 ? 3.757 24.746 3.988 1.00 48.28 126 PRO A C 1
ATOM 934 O O . PRO A 1 126 ? 2.857 25.539 4.262 1.00 48.28 126 PRO A O 1
ATOM 937 N N . ALA A 1 127 ? 4.313 23.958 4.910 1.00 54.22 127 ALA A N 1
ATOM 938 C CA . ALA A 1 127 ? 4.098 24.177 6.337 1.00 54.22 127 ALA A CA 1
ATOM 939 C C . ALA A 1 127 ? 4.347 25.664 6.640 1.00 54.22 127 ALA A C 1
ATOM 941 O O . ALA A 1 127 ? 5.354 26.211 6.190 1.00 54.22 127 ALA A O 1
ATOM 942 N N . GLY A 1 128 ? 3.383 26.301 7.310 1.00 47.44 128 GLY A N 1
ATOM 943 C CA . GLY A 1 128 ? 3.279 27.749 7.447 1.00 47.44 128 GLY A CA 1
ATOM 944 C C . GLY A 1 128 ? 4.607 28.433 7.753 1.00 47.44 128 GLY A C 1
ATOM 945 O O . GLY A 1 128 ? 5.210 28.213 8.803 1.00 47.44 128 GLY A O 1
ATOM 946 N N . LEU A 1 129 ? 5.024 29.307 6.838 1.00 43.69 129 LEU A N 1
ATOM 947 C CA . LEU A 1 129 ? 5.905 30.411 7.175 1.00 43.69 129 LEU A CA 1
ATOM 948 C C . LEU A 1 129 ? 5.043 31.380 7.997 1.00 43.69 129 LEU A C 1
ATOM 950 O O . LEU A 1 129 ? 4.245 32.131 7.439 1.00 43.69 129 LEU A O 1
ATOM 954 N N . LEU A 1 130 ? 5.120 31.301 9.326 1.00 45.50 130 LEU A N 1
ATOM 955 C CA . LEU A 1 130 ? 4.645 32.403 10.159 1.00 45.50 130 LEU A CA 1
ATOM 956 C C . LEU A 1 130 ? 5.503 33.630 9.807 1.00 45.50 130 LEU A C 1
ATOM 958 O O . LEU A 1 130 ? 6.729 33.491 9.773 1.00 45.50 130 LEU A O 1
ATOM 962 N N . PRO A 1 131 ? 4.917 34.804 9.518 1.00 42.19 131 PRO A N 1
ATOM 963 C CA . PRO A 1 131 ? 5.710 36.018 9.414 1.00 42.19 131 PRO A CA 1
ATOM 964 C C . PRO A 1 131 ? 6.352 36.293 10.781 1.00 42.19 131 PRO A C 1
ATOM 966 O O . PRO A 1 131 ? 5.666 36.292 11.805 1.00 42.19 131 PRO A O 1
ATOM 969 N N . SER A 1 132 ? 7.675 36.463 10.793 1.00 47.28 132 SER A N 1
ATOM 970 C CA . SER A 1 132 ? 8.410 36.955 11.961 1.00 47.28 132 SER A CA 1
ATOM 971 C C . SER A 1 132 ? 7.893 38.345 12.368 1.00 47.28 132 SER A C 1
ATOM 973 O O . SER A 1 132 ? 7.454 39.082 11.481 1.00 47.28 132 SER A O 1
ATOM 975 N N . PRO A 1 133 ? 7.914 38.675 13.675 1.00 63.34 133 PRO A N 1
ATOM 976 C CA . PRO A 1 133 ? 7.348 39.915 14.211 1.00 63.34 133 PRO A CA 1
ATOM 977 C C . PRO A 1 133 ? 8.045 41.177 13.698 1.00 63.34 133 PRO A C 1
ATOM 979 O O . PRO A 1 133 ? 9.252 41.101 13.367 1.00 63.34 133 PRO A O 1
#

Sequence (133 aa):
HPLVRGVVGLAPWCPPGDPVTQLAGREVVLVHSSRDRITSPQATQSLTARARRAGARTCMVTVRGGDHAMIRRAPAWHRLTTTLVTGLLGTGSLPEPVTTALGLPPTAEPTEGTLDLDRLRAQRGPAGLLPSP

pLDDT: mean 92.71, std 12.69, range [42.19, 98.81]

Radius of gyration: 15.18 Å; chains: 1; bounding box: 34×56×30 Å

Secondary structure (DSSP, 8-state):
-TT--EEEEES----TT---GGGTT-EEEEEEETT-SSS-HHHHHHHHHHHHHTT-EEEEEEETT--TTS-TTHHHHHHHHHHHHHHHTTSSPPPHHHHHHHT--TTS-TTTTEEEHHHHHHTT-S---PPP-

Foldseek 3Di:
DVPAQEEEAELDAQDPPPDQLVQANHEYEYEHEPAEPPHDPVSVLVSQLVNLLSHHQYAYEYEYPAYSVRPRPVVLVVVQVVLVVCCSVVNHNDQPQQVVLSPDHSPDDSVSRYHYSVVSVVVVPPDDPDDDD